Protein AF-A0A354C5V7-F1 (afdb_monomer_lite)

pLDDT: mean 85.1, std 16.94, range [36.94, 98.06]

Radius of gyration: 24.65 Å; chains: 1; bounding box: 48×25×75 Å

Secondary structure (DSSP, 8-state):
-----HHHHHHHHHHHHHHHHHHH-HHHHHHHHHTT-HHHHHHHHHHHHHHHHHHHHHHHHHHHHHHHHHTT------TT----

Sequence (84 aa):
MIHITAESETQTRRKMIRQALKEKAPLTYSELETSGKLQQFLEDHDAEMMMSYDNAKNRAWEETLATFLEFSDPPSLDETSSPM

Foldseek 3Di:
DDCCDPVVVLVVQLVVVLVCCCVVPVVVNVVCVVVVNSVVVSVVVSVVVVVVVVVVVVVVVVVVVVVVVVVVDDPPPPPPDDDD

Structure (mmCIF, N/CA/C/O backbone):
data_AF-A0A354C5V7-F1
#
_entry.id   AF-A0A354C5V7-F1
#
loop_
_atom_site.group_PDB
_atom_site.id
_atom_site.type_symbol
_atom_site.label_atom_id
_atom_site.label_alt_id
_atom_site.label_comp_id
_atom_site.label_asym_id
_atom_site.label_entity_id
_atom_site.label_seq_id
_atom_site.pdbx_PDB_ins_code
_atom_site.Cartn_x
_atom_site.Cartn_y
_atom_site.Cartn_z
_atom_site.o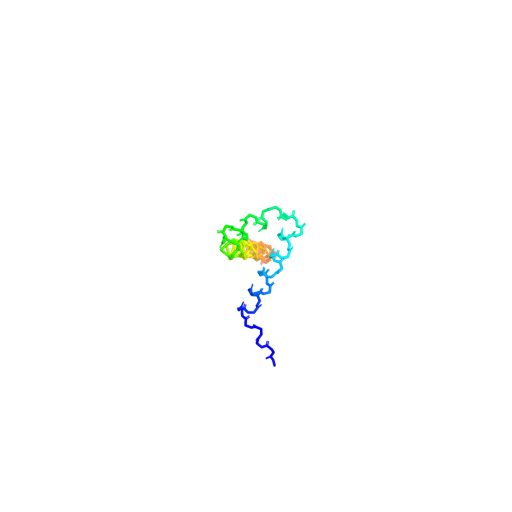ccupancy
_atom_site.B_iso_or_equiv
_atom_site.auth_seq_id
_atom_site.auth_comp_id
_atom_site.auth_asym_id
_atom_site.auth_atom_id
_atom_site.pdbx_PDB_model_num
ATOM 1 N N . MET A 1 1 ? 26.320 -12.849 7.456 1.00 36.94 1 MET A N 1
ATOM 2 C CA . MET A 1 1 ? 25.539 -12.387 6.291 1.00 36.94 1 MET A CA 1
ATOM 3 C C . MET A 1 1 ? 24.099 -12.303 6.764 1.00 36.94 1 MET A C 1
ATOM 5 O O . MET A 1 1 ? 23.557 -13.330 7.148 1.00 36.94 1 MET A O 1
ATOM 9 N N . ILE A 1 2 ? 23.556 -11.099 6.946 1.00 48.62 2 ILE A N 1
ATOM 10 C CA . ILE A 1 2 ? 22.232 -10.930 7.556 1.00 48.62 2 ILE A CA 1
ATOM 11 C C . ILE A 1 2 ? 21.211 -11.361 6.503 1.00 48.62 2 ILE A C 1
ATOM 13 O O . ILE A 1 2 ? 21.016 -10.659 5.518 1.00 48.62 2 ILE A O 1
ATOM 17 N N . HIS A 1 3 ? 20.605 -12.535 6.687 1.00 47.12 3 HIS A N 1
ATOM 18 C CA . HIS A 1 3 ? 19.374 -12.898 5.993 1.00 47.12 3 HIS A CA 1
ATOM 19 C C . HIS A 1 3 ? 18.277 -11.961 6.502 1.00 47.12 3 HIS A C 1
ATOM 21 O O . HIS A 1 3 ? 17.562 -12.277 7.449 1.00 47.12 3 HIS A O 1
ATOM 27 N N . ILE A 1 4 ? 18.183 -10.774 5.910 1.00 53.78 4 ILE A N 1
ATOM 28 C CA . ILE A 1 4 ? 16.962 -9.984 5.971 1.00 53.78 4 ILE A CA 1
ATOM 29 C C . ILE A 1 4 ? 15.965 -10.796 5.142 1.00 53.78 4 ILE A C 1
ATOM 31 O O . ILE A 1 4 ? 16.049 -10.863 3.920 1.00 53.78 4 ILE A O 1
ATOM 35 N N . THR A 1 5 ? 15.121 -11.574 5.812 1.00 63.94 5 THR A N 1
ATOM 36 C CA . THR A 1 5 ? 14.086 -12.370 5.151 1.00 63.94 5 THR A CA 1
ATOM 37 C C . THR A 1 5 ? 13.062 -11.420 4.531 1.00 63.94 5 THR A C 1
ATOM 39 O O . THR A 1 5 ? 12.750 -10.390 5.129 1.00 63.94 5 THR A O 1
ATOM 42 N N . ALA A 1 6 ? 12.506 -11.754 3.362 1.00 70.56 6 ALA A N 1
ATOM 43 C CA . ALA A 1 6 ? 11.496 -10.936 2.665 1.00 70.56 6 ALA A CA 1
ATOM 44 C C . ALA A 1 6 ? 10.302 -10.547 3.568 1.00 70.56 6 ALA A C 1
ATOM 46 O O . ALA A 1 6 ? 9.670 -9.500 3.411 1.00 70.56 6 ALA A O 1
ATOM 47 N N . GLU A 1 7 ? 10.026 -11.373 4.575 1.00 75.38 7 GLU A N 1
ATOM 48 C CA . GLU A 1 7 ? 9.027 -11.128 5.610 1.00 75.38 7 GLU A CA 1
ATOM 49 C C . GLU A 1 7 ? 9.393 -9.958 6.544 1.00 75.38 7 GLU A C 1
ATOM 51 O O . GLU A 1 7 ? 8.536 -9.142 6.889 1.00 75.38 7 GLU A O 1
ATOM 56 N N . SER A 1 8 ? 10.675 -9.806 6.893 1.00 83.25 8 SER A N 1
ATOM 57 C CA . SER A 1 8 ? 11.170 -8.688 7.709 1.00 83.25 8 SER A CA 1
ATOM 58 C C . SER A 1 8 ? 11.112 -7.346 6.967 1.00 83.25 8 SER A C 1
ATOM 60 O O . SER A 1 8 ? 10.775 -6.317 7.561 1.00 83.25 8 SER A O 1
ATOM 62 N N . GLU A 1 9 ? 11.344 -7.350 5.653 1.00 86.88 9 GLU A N 1
ATOM 63 C CA . GLU A 1 9 ? 11.186 -6.163 4.806 1.00 86.88 9 GLU A CA 1
ATOM 64 C C . GLU A 1 9 ? 9.714 -5.776 4.684 1.00 86.88 9 GLU A C 1
ATOM 66 O O . GLU A 1 9 ? 9.361 -4.612 4.864 1.00 86.88 9 GLU A O 1
ATOM 71 N N . THR A 1 10 ? 8.841 -6.762 4.475 1.00 90.81 10 THR A N 1
ATOM 72 C CA . THR A 1 10 ? 7.388 -6.564 4.397 1.00 90.81 10 THR A CA 1
ATOM 73 C C . THR A 1 10 ? 6.831 -5.975 5.691 1.00 90.81 10 THR A C 1
ATOM 75 O O . THR A 1 10 ? 6.098 -4.985 5.664 1.00 90.81 10 THR A O 1
ATOM 78 N N . GLN A 1 11 ? 7.236 -6.499 6.852 1.00 91.69 11 GLN A N 1
ATOM 79 C CA . GLN A 1 11 ? 6.866 -5.897 8.135 1.00 91.69 11 GLN A CA 1
ATOM 80 C C . GLN A 1 11 ? 7.385 -4.465 8.283 1.00 91.69 11 GLN A C 1
ATOM 82 O O . GLN A 1 11 ? 6.686 -3.612 8.833 1.00 91.69 11 GLN A O 1
ATOM 87 N N . THR A 1 12 ? 8.595 -4.186 7.803 1.00 93.44 12 THR A N 1
ATOM 88 C CA . THR A 1 12 ? 9.179 -2.842 7.868 1.00 93.44 12 THR A CA 1
ATOM 89 C C . THR A 1 12 ? 8.399 -1.859 6.996 1.00 93.44 12 THR A C 1
ATOM 91 O O . THR A 1 12 ? 8.015 -0.795 7.486 1.00 93.44 12 THR A O 1
ATOM 94 N N . ARG A 1 13 ? 8.064 -2.225 5.751 1.00 94.94 13 ARG A N 1
ATOM 95 C CA . ARG A 1 13 ? 7.228 -1.400 4.863 1.00 94.94 13 ARG A CA 1
ATOM 96 C C . ARG A 1 13 ? 5.853 -1.135 5.466 1.00 94.94 13 ARG A C 1
ATOM 98 O O . ARG A 1 13 ? 5.461 0.023 5.580 1.00 94.94 13 ARG A O 1
ATOM 105 N N . ARG A 1 14 ? 5.166 -2.164 5.974 1.00 96.12 14 ARG A N 1
ATOM 106 C CA . ARG A 1 14 ? 3.853 -2.006 6.629 1.00 96.12 14 ARG A CA 1
ATOM 107 C C . ARG A 1 14 ? 3.903 -1.080 7.848 1.00 96.12 14 ARG A C 1
ATOM 109 O O . ARG A 1 14 ? 2.980 -0.296 8.053 1.00 96.12 14 ARG A O 1
ATOM 116 N N . LYS A 1 15 ? 4.983 -1.111 8.641 1.00 96.50 15 LYS A N 1
ATOM 117 C CA . LYS A 1 15 ? 5.188 -0.154 9.747 1.00 96.50 15 LYS A CA 1
ATOM 118 C C . LYS A 1 15 ? 5.316 1.282 9.240 1.00 96.50 15 LYS A C 1
ATOM 120 O O . LYS A 1 15 ? 4.702 2.175 9.820 1.00 96.50 15 LYS A O 1
ATOM 125 N N . MET A 1 16 ? 6.068 1.498 8.161 1.00 96.44 16 MET A N 1
ATOM 126 C CA . MET A 1 16 ? 6.193 2.822 7.546 1.00 96.44 16 MET A CA 1
ATOM 127 C C . MET A 1 16 ? 4.856 3.311 6.977 1.00 96.44 16 MET A C 1
ATOM 129 O O . MET A 1 16 ? 4.471 4.443 7.255 1.00 96.44 16 MET A O 1
ATOM 133 N N . ILE A 1 17 ? 4.107 2.455 6.271 1.00 96.31 17 ILE A N 1
ATOM 134 C CA . ILE A 1 17 ? 2.769 2.781 5.746 1.00 96.31 17 ILE A CA 1
ATOM 135 C C . ILE A 1 17 ? 1.823 3.142 6.895 1.00 96.31 17 ILE A C 1
ATOM 137 O O . ILE A 1 17 ? 1.130 4.153 6.826 1.00 96.31 17 ILE A O 1
ATOM 141 N N . ARG A 1 18 ? 1.836 2.378 7.995 1.00 97.06 18 ARG A N 1
ATOM 142 C CA . ARG A 1 18 ? 1.031 2.682 9.187 1.00 97.06 18 ARG A CA 1
ATOM 143 C C . ARG A 1 18 ? 1.363 4.055 9.769 1.00 97.06 18 ARG A C 1
ATOM 145 O O . ARG A 1 18 ? 0.451 4.804 10.114 1.00 97.06 18 ARG A O 1
ATOM 152 N N . GLN A 1 19 ? 2.649 4.377 9.891 1.00 97.62 19 GLN A N 1
ATOM 153 C CA . GLN A 1 19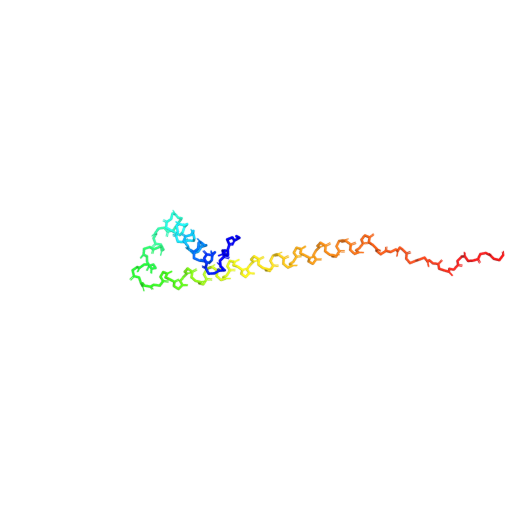 ? 3.089 5.668 10.414 1.00 97.62 19 GLN A CA 1
ATOM 154 C C . GLN A 1 19 ? 2.671 6.812 9.481 1.00 97.62 19 GLN A C 1
ATOM 156 O O . GLN A 1 19 ? 2.079 7.787 9.940 1.00 97.62 19 GLN A O 1
ATOM 161 N N . ALA A 1 20 ? 2.886 6.659 8.173 1.00 97.25 20 ALA A N 1
ATOM 162 C CA . ALA A 1 20 ? 2.476 7.637 7.172 1.00 97.25 20 ALA A CA 1
ATOM 163 C C . ALA A 1 20 ? 0.955 7.849 7.170 1.00 97.25 20 ALA A C 1
ATOM 165 O O . ALA A 1 20 ? 0.498 8.987 7.133 1.00 97.25 20 ALA A O 1
ATOM 166 N N . LEU A 1 21 ? 0.166 6.777 7.283 1.00 97.12 21 LEU A N 1
ATOM 167 C CA . LEU A 1 21 ? -1.290 6.854 7.386 1.00 97.12 21 LEU A CA 1
ATOM 168 C C . LEU A 1 21 ? -1.715 7.657 8.621 1.00 97.12 21 LEU A C 1
ATOM 170 O O . LEU A 1 21 ? -2.560 8.542 8.520 1.00 97.12 21 LEU A O 1
ATOM 174 N N . LYS A 1 22 ? -1.089 7.404 9.774 1.00 97.25 22 LYS A N 1
ATOM 175 C CA . LYS A 1 22 ? -1.365 8.135 11.016 1.00 97.25 22 LYS A CA 1
ATOM 176 C C . LYS A 1 22 ? -1.009 9.622 10.918 1.00 97.25 22 LYS A C 1
ATOM 178 O O . LYS A 1 22 ? -1.730 10.454 11.459 1.00 97.25 22 LYS A O 1
ATOM 183 N N . GLU A 1 23 ? 0.086 9.959 10.244 1.00 98.06 23 GLU A N 1
ATOM 184 C C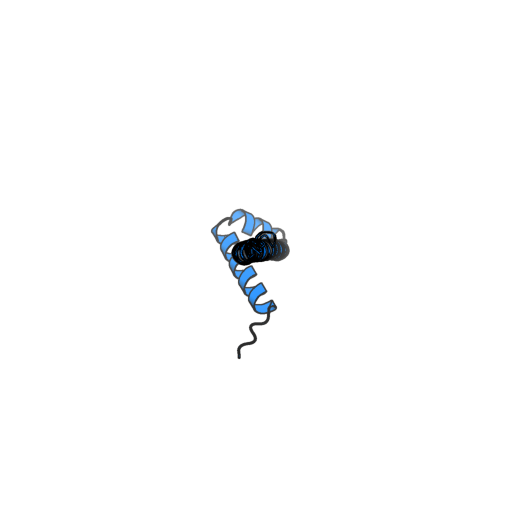A . GLU A 1 23 ? 0.545 11.344 10.087 1.00 98.06 23 GLU A CA 1
ATOM 185 C C . GLU A 1 23 ? -0.248 12.124 9.036 1.00 98.06 23 GLU A C 1
ATOM 187 O O . GLU A 1 23 ? -0.553 13.299 9.233 1.00 98.06 23 GLU A O 1
ATOM 192 N N . LYS A 1 24 ? -0.556 11.490 7.901 1.00 97.12 24 LYS A N 1
ATOM 193 C CA . LYS A 1 24 ? -1.143 12.152 6.728 1.00 97.12 24 LYS A CA 1
ATOM 194 C C . LYS A 1 24 ? -2.666 12.078 6.698 1.00 97.12 24 LYS A C 1
ATOM 196 O O . LYS A 1 24 ? -3.293 12.987 6.166 1.00 97.12 24 LYS A O 1
ATOM 201 N N . ALA A 1 25 ? -3.257 11.030 7.269 1.00 96.94 25 ALA A N 1
ATOM 202 C CA . ALA A 1 25 ? -4.701 10.808 7.297 1.00 96.94 25 ALA A CA 1
ATOM 203 C C . ALA A 1 25 ? -5.156 10.245 8.664 1.00 96.94 25 ALA A C 1
ATOM 205 O O . ALA A 1 25 ? -5.664 9.123 8.747 1.00 96.94 25 ALA A O 1
ATOM 206 N N . PRO A 1 26 ? -5.002 11.016 9.759 1.00 96.69 26 PRO A N 1
ATOM 207 C CA . PRO A 1 26 ? -5.284 10.543 11.118 1.00 96.69 26 PRO A CA 1
ATOM 208 C C . PRO A 1 26 ? -6.743 10.109 11.332 1.00 96.69 26 PRO A C 1
ATOM 210 O O . PRO A 1 26 ? -6.997 9.189 12.108 1.00 96.69 26 PRO A O 1
ATOM 213 N N . LEU A 1 27 ? -7.702 10.738 10.638 1.00 97.19 27 LEU A N 1
ATOM 214 C CA . LEU A 1 27 ? -9.116 10.347 10.697 1.00 97.19 27 LEU A CA 1
ATOM 215 C C . LEU A 1 27 ? -9.327 8.957 10.086 1.00 97.19 27 LEU A C 1
ATOM 217 O O . LEU A 1 27 ? -9.864 8.075 10.748 1.00 97.19 27 LEU A O 1
ATOM 221 N N . THR A 1 28 ? -8.802 8.732 8.881 1.00 96.00 28 THR A N 1
ATOM 222 C CA . THR A 1 28 ? -8.844 7.431 8.201 1.00 96.00 28 THR A CA 1
ATOM 223 C C . THR A 1 28 ? -8.144 6.348 9.019 1.00 96.00 28 THR A C 1
ATOM 225 O O . THR A 1 28 ? -8.659 5.240 9.137 1.00 96.00 28 THR A O 1
ATOM 228 N N . TYR A 1 29 ? -7.003 6.663 9.643 1.00 97.50 29 TYR A N 1
ATOM 229 C CA . TYR A 1 29 ? -6.334 5.747 10.570 1.00 97.50 29 TYR A CA 1
ATOM 230 C C . TYR A 1 29 ? -7.264 5.326 11.721 1.00 97.50 29 TYR A C 1
ATOM 232 O O . TYR A 1 29 ? -7.409 4.134 11.985 1.00 97.50 29 TYR A O 1
ATOM 240 N N . SER A 1 30 ? -7.914 6.292 12.378 1.00 97.38 30 SER A N 1
ATOM 241 C CA . SER A 1 30 ? -8.829 6.041 13.501 1.00 97.38 30 SER A CA 1
ATOM 242 C C . SER A 1 30 ? -10.043 5.202 13.083 1.00 97.38 30 SER A C 1
ATOM 244 O O . SER A 1 30 ? -10.423 4.254 13.768 1.00 97.38 30 SER A O 1
ATOM 246 N N . GLU A 1 31 ? -10.631 5.490 11.922 1.00 97.94 31 GLU A N 1
ATOM 247 C CA . GLU A 1 31 ? -11.750 4.720 11.362 1.00 97.94 31 GLU A CA 1
ATOM 248 C C . GLU A 1 31 ? -11.348 3.277 11.028 1.00 97.94 31 GLU A C 1
ATOM 250 O O . GLU A 1 31 ? -12.071 2.327 11.334 1.00 97.94 31 GLU A O 1
ATOM 255 N N . LEU A 1 32 ? -10.170 3.079 10.435 1.00 97.56 32 LEU A N 1
ATOM 256 C CA . LEU A 1 32 ? -9.646 1.749 10.124 1.00 97.56 32 LEU A CA 1
ATOM 257 C C . LEU A 1 32 ? -9.296 0.953 11.388 1.00 97.56 32 LEU A C 1
ATOM 259 O O . LEU A 1 32 ? -9.514 -0.259 11.428 1.00 97.56 32 LEU A O 1
ATOM 263 N N . GLU A 1 33 ? -8.775 1.617 12.421 1.00 96.62 33 GLU A N 1
ATOM 264 C CA . GLU A 1 33 ? -8.461 0.997 13.711 1.00 96.62 33 GLU A CA 1
ATOM 265 C C . GLU A 1 33 ? -9.740 0.587 14.454 1.00 96.62 33 GLU A C 1
ATOM 267 O O . GLU A 1 33 ? -9.873 -0.567 14.858 1.00 96.62 33 GLU A O 1
ATOM 272 N N . THR A 1 34 ? -10.723 1.486 14.552 1.00 97.31 34 THR A N 1
ATOM 273 C CA . THR A 1 34 ? -12.011 1.220 15.219 1.00 97.31 34 THR A CA 1
ATOM 274 C C . THR A 1 34 ? -12.869 0.191 14.486 1.00 97.31 34 THR A C 1
ATOM 276 O O . THR A 1 34 ? -13.574 -0.586 15.126 1.00 97.31 34 THR A O 1
ATOM 279 N N . SER A 1 35 ? -12.787 0.132 13.155 1.00 97.00 35 SER A N 1
ATOM 280 C CA . SER A 1 35 ? -13.480 -0.882 12.348 1.00 97.00 35 SER A CA 1
ATOM 281 C C . SER A 1 35 ? -12.754 -2.231 12.276 1.00 97.00 35 SER A C 1
ATOM 283 O O . SER A 1 35 ? -13.282 -3.167 11.675 1.00 97.00 35 SER A O 1
ATOM 285 N N . GLY A 1 36 ? -11.546 -2.348 12.844 1.00 96.69 36 GLY A N 1
ATOM 286 C CA . GLY A 1 36 ? -10.725 -3.562 12.780 1.00 96.69 36 GLY A CA 1
ATOM 287 C C . GLY A 1 36 ? -10.149 -3.871 11.391 1.00 96.69 36 GLY A C 1
ATOM 288 O O . GLY A 1 36 ? -9.562 -4.932 11.192 1.00 96.69 36 GLY A O 1
ATOM 289 N N . LYS A 1 37 ? -10.288 -2.954 10.425 1.00 97.56 37 LYS A N 1
ATOM 290 C CA . LYS A 1 37 ? -9.832 -3.121 9.033 1.00 97.56 37 LYS A CA 1
ATOM 291 C C . LYS A 1 37 ? -8.404 -2.638 8.791 1.00 97.56 37 LYS A C 1
ATOM 293 O O . LYS A 1 37 ? -7.890 -2.795 7.687 1.00 97.56 37 LYS A O 1
ATOM 298 N N . LEU A 1 38 ? -7.754 -2.068 9.808 1.00 97.06 38 LEU A N 1
ATOM 299 C CA . LEU A 1 38 ? -6.412 -1.500 9.687 1.00 97.06 38 LEU A CA 1
ATOM 300 C C . LEU A 1 38 ? -5.393 -2.500 9.13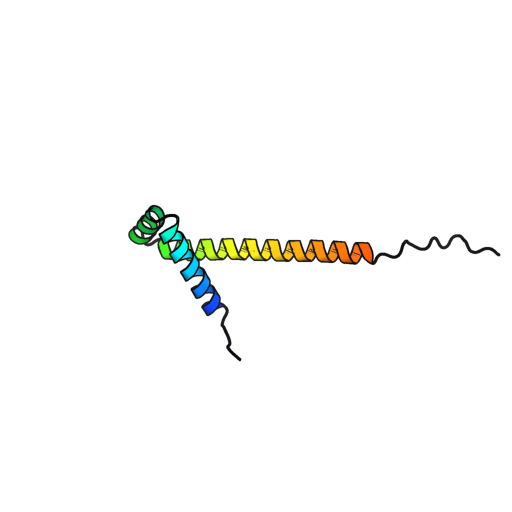9 1.00 97.06 38 LEU A C 1
ATOM 302 O O . LEU A 1 38 ? -4.616 -2.135 8.267 1.00 97.06 38 LEU A O 1
ATOM 306 N N . GLN A 1 39 ? -5.399 -3.747 9.621 1.00 96.06 39 GLN A N 1
ATOM 307 C CA . GLN A 1 39 ? -4.447 -4.743 9.134 1.00 96.06 39 GLN A CA 1
ATOM 308 C C . GLN A 1 39 ? -4.655 -4.995 7.641 1.00 96.06 39 GLN A C 1
ATOM 310 O O . GLN A 1 39 ? -3.715 -4.787 6.887 1.00 96.06 39 GLN A O 1
ATOM 315 N N . GLN A 1 40 ? -5.878 -5.342 7.222 1.00 97.06 40 GLN A N 1
ATOM 316 C CA . GLN A 1 40 ? -6.214 -5.602 5.818 1.00 97.06 40 GLN A CA 1
ATOM 317 C C . GLN A 1 40 ? -5.800 -4.441 4.908 1.00 97.06 40 GLN A C 1
ATOM 319 O O . GLN A 1 40 ? -5.128 -4.659 3.907 1.00 97.06 40 GLN A O 1
ATOM 324 N N . PHE A 1 41 ? -6.103 -3.202 5.310 1.00 97.44 41 PHE A N 1
ATOM 325 C CA . PHE A 1 41 ? -5.688 -2.011 4.571 1.00 97.44 41 PHE A CA 1
ATOM 326 C C . PHE A 1 41 ? -4.166 -1.943 4.368 1.00 97.44 41 PHE A C 1
ATOM 328 O O . PHE A 1 41 ? -3.703 -1.639 3.272 1.00 97.44 41 PHE A O 1
ATOM 335 N N . LEU A 1 42 ? -3.375 -2.228 5.409 1.00 96.94 42 LEU A N 1
ATOM 336 C CA . LEU A 1 42 ? -1.912 -2.214 5.309 1.00 96.94 42 LEU A CA 1
ATOM 337 C C . LEU A 1 42 ? -1.381 -3.318 4.387 1.00 96.94 42 LEU A C 1
ATOM 339 O O . LEU A 1 42 ? -0.341 -3.122 3.762 1.00 96.94 42 LEU A O 1
ATOM 343 N N . GLU A 1 43 ? -2.048 -4.471 4.323 1.00 96.00 43 GLU A N 1
ATOM 344 C CA . GLU A 1 43 ? -1.646 -5.568 3.435 1.00 96.00 43 GLU A CA 1
ATOM 345 C C . GLU A 1 43 ? -1.962 -5.242 1.977 1.00 96.00 43 GLU A C 1
ATOM 347 O O . GLU A 1 43 ? -1.074 -5.357 1.132 1.00 96.00 43 GLU A O 1
ATOM 352 N N . ASP A 1 44 ? -3.180 -4.770 1.712 1.00 96.62 44 ASP A N 1
ATOM 353 C CA . ASP A 1 44 ? -3.640 -4.407 0.371 1.00 96.62 44 ASP A CA 1
ATOM 354 C C . ASP A 1 44 ? -2.802 -3.256 -0.198 1.00 96.62 44 ASP A C 1
ATOM 356 O O . ASP A 1 44 ? -2.316 -3.329 -1.326 1.00 96.62 44 ASP A O 1
ATOM 360 N N . HIS A 1 45 ? -2.552 -2.223 0.612 1.00 95.88 45 HIS A N 1
ATOM 361 C CA . HIS A 1 45 ? -1.758 -1.071 0.195 1.00 95.88 45 HIS A CA 1
ATOM 362 C C . HIS A 1 45 ? -0.271 -1.421 -0.013 1.00 95.88 45 HIS A C 1
ATOM 364 O O . HIS A 1 45 ? 0.368 -0.866 -0.908 1.00 95.88 45 HIS A O 1
ATOM 370 N N . ASP A 1 46 ? 0.321 -2.318 0.790 1.00 95.88 46 ASP A N 1
ATOM 371 C CA . ASP A 1 46 ? 1.696 -2.793 0.538 1.00 95.88 46 ASP A CA 1
ATOM 372 C C . ASP A 1 46 ? 1.765 -3.590 -0.772 1.00 95.88 46 ASP A C 1
ATOM 374 O O . ASP A 1 46 ? 2.680 -3.377 -1.567 1.00 95.88 46 ASP A O 1
ATOM 378 N N . ALA A 1 47 ? 0.780 -4.457 -1.028 1.00 95.44 47 ALA A N 1
ATOM 379 C CA . ALA A 1 47 ? 0.711 -5.248 -2.253 1.00 95.44 47 ALA A CA 1
ATOM 380 C C . ALA A 1 47 ? 0.555 -4.367 -3.503 1.00 95.44 47 ALA A C 1
ATOM 382 O O . ALA A 1 47 ? 1.286 -4.552 -4.477 1.00 95.44 47 ALA A O 1
ATOM 383 N N . GLU A 1 48 ? -0.339 -3.375 -3.467 1.00 96.31 48 GLU A N 1
ATOM 384 C CA . GLU A 1 48 ? -0.528 -2.421 -4.565 1.00 96.31 48 GLU A CA 1
ATOM 385 C C . GLU A 1 48 ? 0.753 -1.621 -4.846 1.00 96.31 48 GLU A C 1
ATOM 387 O O . GLU A 1 48 ? 1.183 -1.499 -5.997 1.00 96.31 48 GLU A O 1
ATOM 392 N N . MET A 1 49 ? 1.412 -1.131 -3.791 1.00 94.00 49 MET A N 1
ATOM 393 C CA . MET A 1 49 ? 2.667 -0.390 -3.908 1.00 94.00 49 MET A CA 1
ATOM 394 C C . MET A 1 49 ? 3.777 -1.250 -4.526 1.00 94.00 49 MET A C 1
ATOM 396 O O . MET A 1 49 ? 4.476 -0.789 -5.430 1.00 94.00 49 MET A O 1
ATOM 400 N N . MET A 1 50 ? 3.933 -2.496 -4.071 1.00 94.88 50 MET A N 1
ATOM 401 C CA . MET A 1 50 ? 4.950 -3.409 -4.600 1.00 94.88 50 MET A CA 1
ATOM 402 C C . MET A 1 50 ? 4.666 -3.814 -6.047 1.00 94.88 50 MET A C 1
ATOM 404 O O . MET A 1 50 ? 5.587 -3.839 -6.859 1.00 94.88 50 MET A O 1
ATOM 408 N N . MET A 1 51 ? 3.401 -4.040 -6.404 1.00 95.94 51 MET A N 1
ATOM 409 C CA . MET A 1 51 ? 3.003 -4.312 -7.786 1.00 95.94 51 MET A CA 1
ATOM 410 C C . MET A 1 51 ? 3.330 -3.128 -8.707 1.00 95.94 51 MET A C 1
ATOM 412 O O . MET A 1 51 ? 3.882 -3.317 -9.790 1.00 95.94 51 MET A O 1
ATOM 416 N N . SER A 1 52 ? 3.034 -1.899 -8.276 1.00 95.44 52 SER A N 1
ATOM 417 C CA . SER A 1 52 ? 3.385 -0.685 -9.024 1.00 95.44 52 SER A CA 1
ATOM 418 C C . SER A 1 52 ? 4.901 -0.538 -9.192 1.00 95.44 52 SER A C 1
ATOM 420 O O . SER A 1 52 ? 5.386 -0.272 -10.294 1.00 95.44 52 SER A O 1
ATOM 422 N N . TYR A 1 53 ? 5.661 -0.789 -8.121 1.00 94.69 53 TYR A N 1
ATOM 423 C CA . TYR A 1 53 ? 7.121 -0.783 -8.151 1.00 94.69 53 TYR A CA 1
ATOM 424 C C . TYR A 1 53 ? 7.687 -1.811 -9.139 1.00 94.69 53 TYR A C 1
ATOM 426 O O . TYR A 1 53 ? 8.537 -1.468 -9.961 1.00 94.69 53 TYR A O 1
ATOM 434 N N . ASP A 1 54 ? 7.201 -3.053 -9.103 1.00 95.25 54 ASP A N 1
ATOM 435 C CA . ASP A 1 54 ? 7.668 -4.110 -9.998 1.00 95.25 54 ASP A CA 1
ATOM 436 C C . ASP A 1 54 ? 7.323 -3.821 -11.461 1.00 95.25 54 ASP A C 1
ATOM 438 O O . ASP A 1 54 ? 8.168 -4.013 -12.336 1.00 95.25 54 ASP A O 1
ATOM 442 N N . ASN A 1 55 ? 6.136 -3.274 -11.731 1.00 96.19 55 ASN A N 1
ATOM 443 C CA . ASN A 1 55 ? 5.756 -2.841 -13.074 1.00 96.19 55 ASN A CA 1
ATOM 444 C C . ASN A 1 55 ? 6.666 -1.719 -13.590 1.00 96.19 55 ASN A C 1
ATOM 446 O O . ASN A 1 55 ? 7.148 -1.786 -14.720 1.00 96.19 55 ASN A O 1
ATOM 450 N N . ALA A 1 56 ? 6.942 -0.705 -12.764 1.00 95.94 56 ALA A N 1
ATOM 451 C CA . ALA A 1 56 ? 7.840 0.388 -13.129 1.00 95.94 56 ALA A CA 1
ATOM 452 C C . ALA A 1 56 ? 9.271 -0.110 -13.376 1.00 95.94 56 ALA A C 1
ATOM 454 O O . ALA A 1 56 ? 9.914 0.299 -14.342 1.00 95.94 56 ALA A O 1
ATOM 455 N N . LYS A 1 57 ? 9.750 -1.035 -12.539 1.00 95.69 57 LYS A N 1
ATOM 456 C CA . LYS A 1 57 ? 11.053 -1.687 -12.695 1.00 95.69 57 LYS A CA 1
ATOM 457 C C . LYS A 1 57 ? 11.137 -2.456 -14.014 1.00 95.69 57 LYS A C 1
A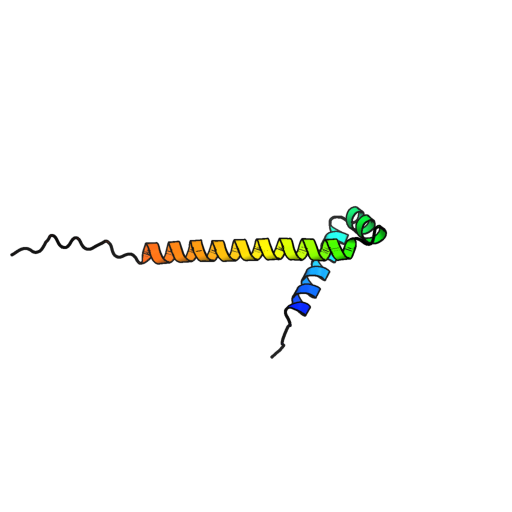TOM 459 O O . LYS A 1 57 ? 12.117 -2.299 -14.734 1.00 95.69 57 LYS A O 1
ATOM 464 N N . ASN A 1 58 ? 10.123 -3.258 -14.341 1.00 94.94 58 ASN A N 1
ATOM 465 C CA . ASN A 1 58 ? 10.083 -4.027 -15.588 1.00 94.94 58 ASN A CA 1
ATOM 466 C C . ASN A 1 58 ? 10.075 -3.105 -16.809 1.00 94.94 58 ASN A C 1
ATOM 468 O O . ASN A 1 58 ? 10.876 -3.290 -17.719 1.00 94.94 58 ASN A O 1
ATOM 472 N N . ARG A 1 59 ? 9.251 -2.056 -16.782 1.00 95.25 59 ARG A N 1
ATOM 473 C CA . ARG A 1 59 ? 9.206 -1.060 -17.853 1.00 95.25 59 ARG A CA 1
ATOM 474 C C . ARG A 1 59 ? 10.549 -0.351 -18.043 1.00 95.25 59 ARG A C 1
ATOM 476 O O . ARG A 1 59 ? 11.009 -0.211 -19.168 1.00 95.25 59 ARG A O 1
ATOM 483 N N . ALA A 1 60 ? 11.203 0.060 -16.957 1.00 94.69 60 ALA A N 1
ATOM 484 C CA . ALA A 1 60 ? 12.522 0.686 -17.034 1.00 94.69 60 ALA A CA 1
ATOM 485 C C . ALA A 1 60 ? 13.572 -0.262 -17.641 1.00 94.69 60 ALA A C 1
ATOM 487 O O . ALA A 1 60 ? 14.435 0.177 -18.403 1.00 94.69 60 ALA A O 1
ATOM 488 N N . TRP A 1 61 ? 13.488 -1.563 -17.342 1.00 93.94 61 TRP A N 1
ATOM 489 C CA . TRP A 1 61 ? 14.332 -2.579 -17.971 1.00 93.94 61 TRP A CA 1
ATOM 490 C C . TRP A 1 61 ? 14.062 -2.725 -19.468 1.00 93.94 61 TRP A C 1
ATOM 492 O O . TRP A 1 61 ? 15.017 -2.756 -20.240 1.00 93.94 61 TRP A O 1
ATOM 502 N N . GLU A 1 62 ? 12.796 -2.782 -19.880 1.00 93.38 62 GLU A N 1
ATOM 503 C CA . GLU A 1 62 ? 12.403 -2.842 -21.293 1.00 93.38 62 GLU A CA 1
ATOM 504 C C . GLU A 1 62 ? 12.897 -1.613 -22.066 1.00 93.38 62 GLU A C 1
ATOM 506 O O . GLU A 1 62 ? 13.523 -1.760 -23.114 1.00 93.38 62 GLU A O 1
ATOM 511 N N . GLU A 1 63 ? 12.697 -0.410 -21.522 1.00 92.88 63 GLU A N 1
ATOM 512 C CA . GLU A 1 63 ? 13.152 0.850 -22.125 1.00 92.88 63 GLU A CA 1
ATOM 513 C C . GLU A 1 63 ? 14.686 0.909 -22.234 1.00 92.88 63 GLU A C 1
ATOM 515 O O . GLU A 1 63 ? 15.231 1.299 -23.270 1.00 92.88 63 GLU A O 1
ATOM 520 N N . THR A 1 64 ? 15.399 0.466 -21.193 1.00 92.19 64 THR A N 1
ATOM 521 C CA . THR A 1 64 ? 16.870 0.417 -21.192 1.00 92.19 64 THR A CA 1
ATOM 522 C C . THR A 1 64 ? 17.394 -0.586 -22.219 1.00 92.19 64 THR A C 1
ATOM 524 O O . THR A 1 64 ? 18.342 -0.284 -22.946 1.00 92.19 64 THR A O 1
ATOM 527 N N . LEU A 1 65 ? 16.781 -1.770 -22.300 1.00 90.62 65 LEU A N 1
ATOM 528 C CA . LEU A 1 65 ? 17.172 -2.804 -23.254 1.00 90.62 65 LEU A CA 1
ATOM 529 C C . LEU A 1 65 ? 16.900 -2.361 -24.693 1.00 90.62 65 LEU A C 1
ATOM 531 O O . LEU A 1 65 ? 17.779 -2.510 -25.536 1.00 90.62 65 LEU A O 1
ATOM 535 N N . ALA A 1 66 ? 15.727 -1.780 -24.959 1.00 87.12 66 ALA A N 1
ATOM 536 C CA . ALA A 1 66 ? 15.381 -1.238 -26.270 1.00 87.12 66 ALA A CA 1
ATOM 537 C C . ALA A 1 66 ? 16.392 -0.173 -26.708 1.00 87.12 66 ALA A C 1
ATOM 539 O O . ALA A 1 66 ? 16.937 -0.268 -27.802 1.00 87.12 66 ALA A O 1
ATOM 540 N N . THR A 1 67 ? 16.723 0.763 -25.812 1.00 85.44 67 THR A N 1
ATOM 541 C CA . THR A 1 67 ? 17.739 1.791 -26.071 1.00 85.44 67 THR A CA 1
ATOM 542 C C . THR A 1 67 ? 19.085 1.151 -26.416 1.00 85.44 67 THR A C 1
ATOM 544 O O . THR A 1 67 ? 19.691 1.476 -27.429 1.00 85.44 67 THR A O 1
ATOM 547 N N . PHE A 1 68 ? 19.566 0.213 -25.598 1.00 84.12 68 PHE A N 1
ATOM 548 C CA . PHE A 1 68 ? 20.872 -0.416 -25.808 1.00 84.12 68 PHE A CA 1
ATOM 549 C C . PHE A 1 68 ? 20.949 -1.241 -27.105 1.00 84.12 68 PHE A C 1
ATOM 551 O O . PHE A 1 68 ? 21.979 -1.226 -27.784 1.00 84.12 68 PHE A O 1
ATOM 558 N N . LEU A 1 69 ? 19.871 -1.949 -27.454 1.00 77.44 69 LEU A N 1
ATOM 559 C CA . LEU A 1 69 ? 19.786 -2.731 -28.689 1.00 77.44 69 LEU A CA 1
ATOM 560 C C . LEU A 1 69 ? 19.682 -1.833 -29.928 1.00 77.44 69 LEU A C 1
ATOM 562 O O . LEU A 1 69 ? 20.370 -2.104 -30.903 1.00 77.44 69 LEU A O 1
ATOM 566 N N . GLU A 1 70 ? 18.936 -0.726 -29.866 1.00 66.56 70 GLU A N 1
ATOM 567 C C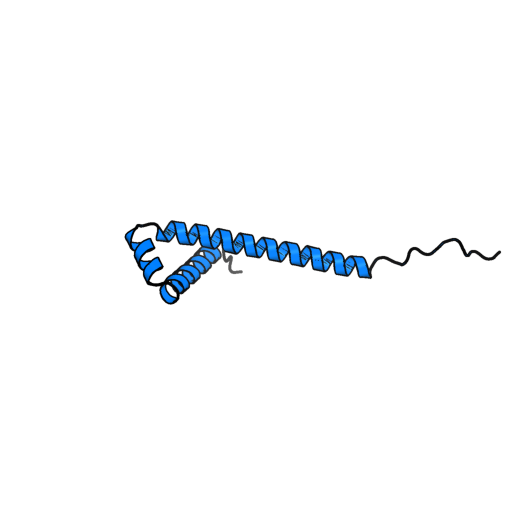A . GLU A 1 70 ? 18.856 0.267 -30.950 1.00 66.56 70 GLU A CA 1
ATOM 568 C C . GLU A 1 70 ? 20.231 0.884 -31.272 1.00 66.56 70 GLU A C 1
ATOM 570 O O . GLU A 1 70 ? 20.556 1.116 -32.433 1.00 66.56 70 GLU A O 1
ATOM 575 N N . PHE A 1 71 ? 21.091 1.080 -30.265 1.00 59.31 71 PHE A N 1
ATOM 576 C CA . PHE A 1 71 ? 22.482 1.506 -30.478 1.00 59.31 71 PHE A CA 1
ATOM 577 C C . PHE A 1 71 ? 23.387 0.420 -31.079 1.00 59.31 71 PHE A C 1
ATOM 579 O O . PHE A 1 71 ? 24.462 0.742 -31.590 1.00 59.31 71 PHE A O 1
ATOM 586 N N . SER A 1 72 ? 22.999 -0.851 -30.972 1.00 59.81 72 SER A N 1
ATOM 587 C CA . SER A 1 72 ? 23.835 -2.001 -31.326 1.00 59.81 72 SER A CA 1
ATOM 588 C C . SER A 1 72 ? 23.475 -2.634 -32.667 1.00 59.81 72 SER A C 1
ATOM 590 O O . SER A 1 72 ? 24.223 -3.502 -33.113 1.00 59.81 72 SER A O 1
ATOM 592 N N . ASP A 1 73 ? 22.384 -2.217 -33.314 1.00 58.06 73 ASP A N 1
ATOM 593 C CA . ASP A 1 73 ? 22.064 -2.663 -34.667 1.00 58.06 73 ASP A CA 1
ATOM 594 C C . ASP A 1 73 ? 23.072 -2.044 -35.651 1.00 58.06 73 ASP A C 1
ATOM 596 O O . ASP A 1 73 ? 23.055 -0.827 -35.879 1.00 58.06 73 ASP A O 1
ATOM 600 N N . PRO A 1 74 ? 23.989 -2.836 -36.249 1.00 61.69 74 PRO A N 1
ATOM 601 C CA . PRO A 1 74 ? 24.818 -2.311 -37.317 1.00 61.69 74 PRO A CA 1
ATOM 602 C C . PRO A 1 74 ? 23.886 -1.891 -38.462 1.00 61.69 74 PRO A C 1
ATOM 604 O O . PRO A 1 74 ? 22.962 -2.646 -38.784 1.00 61.69 74 PRO A O 1
ATOM 607 N N . PRO A 1 75 ? 24.109 -0.730 -39.113 1.00 60.53 75 PRO A N 1
ATOM 608 C CA . PRO A 1 75 ? 23.414 -0.439 -40.357 1.00 60.53 75 PRO A CA 1
ATOM 609 C C . PRO A 1 75 ? 23.679 -1.628 -41.270 1.00 60.53 75 PRO A C 1
ATOM 611 O O . PRO A 1 75 ? 24.843 -1.963 -41.499 1.00 60.53 75 PRO A O 1
ATOM 614 N N . SER A 1 76 ? 22.613 -2.313 -41.694 1.00 60.81 76 SER A N 1
ATOM 615 C CA . SER A 1 76 ? 22.698 -3.448 -42.606 1.00 60.81 76 SER A CA 1
ATOM 616 C C . SER A 1 76 ? 23.600 -3.024 -43.757 1.00 60.81 76 SER A C 1
ATOM 618 O O . SER A 1 76 ? 23.217 -2.158 -44.546 1.00 60.81 76 SER A O 1
ATOM 620 N N . LEU A 1 77 ? 24.830 -3.543 -43.767 1.00 55.88 77 LEU A N 1
ATOM 621 C CA . LEU A 1 77 ? 25.803 -3.271 -44.808 1.00 55.88 77 LEU A CA 1
ATOM 622 C C . LEU A 1 77 ? 25.140 -3.720 -46.099 1.00 55.88 77 LEU A C 1
ATOM 624 O O . LEU A 1 77 ? 24.880 -4.904 -46.293 1.00 55.88 77 LEU A O 1
ATOM 628 N N . ASP A 1 78 ? 24.787 -2.742 -46.920 1.00 56.34 78 ASP A N 1
ATOM 629 C CA . ASP A 1 78 ? 24.280 -2.949 -48.259 1.00 56.34 78 ASP A CA 1
ATOM 630 C C . ASP A 1 78 ? 25.377 -3.686 -49.043 1.00 56.34 78 ASP A C 1
ATOM 632 O O . ASP A 1 78 ? 26.343 -3.086 -49.519 1.00 56.34 78 ASP A O 1
ATOM 636 N N . GLU A 1 79 ? 25.274 -5.017 -49.111 1.00 57.03 79 GLU A N 1
ATOM 637 C CA . GLU A 1 79 ? 26.161 -5.910 -49.868 1.00 57.03 79 GLU A CA 1
ATOM 638 C C . GLU A 1 79 ? 25.974 -5.749 -51.394 1.00 57.03 79 GLU A C 1
ATOM 640 O O . GLU A 1 79 ? 26.052 -6.716 -52.149 1.00 57.03 79 GLU A O 1
ATOM 645 N N . THR A 1 80 ? 25.714 -4.539 -51.894 1.00 58.84 80 THR A N 1
ATOM 646 C CA . THR A 1 80 ? 25.552 -4.284 -53.336 1.00 58.84 80 THR A CA 1
ATOM 647 C C . THR A 1 80 ? 26.696 -3.498 -53.966 1.00 58.84 80 THR A C 1
ATOM 649 O O . THR A 1 80 ? 26.717 -3.338 -55.184 1.00 58.84 80 THR A O 1
ATOM 652 N N . SER A 1 81 ? 27.714 -3.093 -53.202 1.00 54.84 81 SER A N 1
ATOM 653 C CA . SER A 1 81 ? 28.896 -2.429 -53.766 1.00 54.84 81 SER A CA 1
ATOM 654 C C . SER A 1 81 ? 30.146 -3.305 -53.662 1.00 54.84 81 SER A C 1
ATOM 656 O O . SER A 1 81 ? 31.100 -2.991 -52.956 1.00 54.84 81 SER A O 1
ATOM 658 N N . SER A 1 82 ? 30.135 -4.437 -54.374 1.00 55.47 82 SER A N 1
ATOM 659 C CA . SER A 1 82 ? 31.373 -5.064 -54.854 1.00 55.47 82 SER A CA 1
ATOM 660 C C . SER A 1 82 ? 31.721 -4.450 -56.213 1.00 55.47 82 SER A C 1
ATOM 662 O O . SER A 1 82 ? 31.026 -4.746 -57.188 1.00 55.47 82 SER A O 1
ATOM 664 N N . PRO A 1 83 ? 32.763 -3.608 -56.328 1.00 62.06 83 PRO A N 1
ATOM 665 C CA . PRO A 1 83 ? 33.314 -3.273 -57.628 1.00 62.06 83 PRO A CA 1
ATOM 666 C C . PRO A 1 83 ? 34.208 -4.435 -58.080 1.00 62.06 83 PRO A C 1
ATOM 668 O O . PRO A 1 83 ? 35.108 -4.849 -57.345 1.00 62.06 83 PRO A O 1
ATOM 671 N N . MET A 1 84 ? 33.923 -4.979 -59.268 1.00 53.56 84 MET A N 1
ATOM 672 C CA . MET A 1 84 ? 34.887 -5.796 -60.018 1.00 53.56 84 MET A CA 1
ATOM 673 C C . MET A 1 84 ? 36.101 -4.969 -60.436 1.00 53.56 84 MET A C 1
ATOM 675 O O . MET A 1 84 ? 35.915 -3.765 -60.730 1.00 53.56 84 MET A O 1
#